Protein AF-A0A2W2B3S2-F1 (afdb_monomer_lite)

Sequence (102 aa):
MAYTYTLDNRKPHKKFKCPNCGEQKSFVRYIDRTTDNYLPEQYGKCDREINCGYHNNPYKDGYAKENMKPLHDKYILKRPIPPIPPTFINNDLFFGTLRHHD

Organism: NCBI:txid1649169

Structure (mmCIF, N/CA/C/O backbone):
data_AF-A0A2W2B3S2-F1
#
_entry.id   AF-A0A2W2B3S2-F1
#
loop_
_atom_site.group_PDB
_atom_site.id
_atom_site.type_symbol
_atom_site.label_atom_id
_atom_site.label_alt_id
_atom_site.label_comp_id
_atom_site.label_asym_id
_atom_site.label_entity_id
_atom_site.label_seq_id
_atom_site.pdbx_PDB_ins_code
_atom_site.Cartn_x
_atom_site.Cartn_y
_atom_site.Cartn_z
_atom_site.occupancy
_atom_site.B_iso_or_equiv
_atom_site.auth_seq_id
_atom_site.auth_comp_id
_atom_site.auth_asym_id
_atom_site.auth_atom_id
_atom_site.pdbx_PDB_model_num
ATOM 1 N N . MET A 1 1 ? 2.730 -13.755 -11.521 1.00 51.38 1 MET A N 1
ATOM 2 C CA . MET A 1 1 ? 2.381 -12.319 -11.611 1.00 51.38 1 MET A CA 1
ATOM 3 C C . MET A 1 1 ? 3.174 -11.579 -10.549 1.00 51.38 1 MET A C 1
ATOM 5 O O . MET A 1 1 ? 3.011 -11.886 -9.375 1.00 51.38 1 MET A O 1
ATOM 9 N N . ALA A 1 2 ? 4.091 -10.696 -10.939 1.00 59.91 2 ALA A N 1
ATOM 10 C CA . ALA A 1 2 ? 4.836 -9.882 -9.983 1.00 59.91 2 ALA A CA 1
ATOM 11 C C . ALA A 1 2 ? 3.996 -8.648 -9.623 1.00 59.91 2 ALA A C 1
ATOM 13 O O . ALA A 1 2 ? 3.689 -7.839 -10.494 1.00 59.91 2 ALA A O 1
ATOM 14 N N . TYR A 1 3 ? 3.591 -8.523 -8.358 1.00 71.56 3 TYR A N 1
ATOM 15 C CA . TYR A 1 3 ? 2.897 -7.333 -7.863 1.00 71.56 3 TYR A CA 1
ATOM 16 C C . TYR A 1 3 ? 3.936 -6.286 -7.446 1.00 71.56 3 TYR A C 1
ATOM 18 O O . TYR A 1 3 ? 4.674 -6.487 -6.480 1.00 71.56 3 TYR A O 1
ATOM 26 N N . THR A 1 4 ? 4.004 -5.191 -8.201 1.00 84.06 4 THR A N 1
ATOM 27 C CA . THR A 1 4 ? 4.830 -4.002 -7.931 1.00 84.06 4 THR A CA 1
ATOM 28 C C . THR A 1 4 ? 4.443 -3.269 -6.644 1.00 84.06 4 THR A C 1
ATOM 30 O O . THR A 1 4 ? 5.312 -2.782 -5.936 1.00 84.06 4 THR A O 1
ATOM 33 N N . TYR A 1 5 ? 3.161 -3.233 -6.296 1.00 90.38 5 TYR A N 1
ATOM 34 C CA . TYR A 1 5 ? 2.591 -2.521 -5.163 1.00 90.38 5 TYR A CA 1
ATOM 35 C C . TYR A 1 5 ? 2.024 -3.517 -4.155 1.00 90.38 5 TYR A C 1
ATOM 37 O O . TYR A 1 5 ? 1.225 -4.391 -4.495 1.00 90.38 5 TYR A O 1
ATOM 45 N N . THR A 1 6 ? 2.398 -3.364 -2.892 1.00 92.44 6 THR A N 1
ATOM 46 C CA . THR A 1 6 ? 1.912 -4.198 -1.785 1.00 92.44 6 THR A CA 1
ATOM 47 C C . THR A 1 6 ? 1.497 -3.335 -0.605 1.00 92.44 6 THR A C 1
ATOM 49 O O . THR A 1 6 ? 1.973 -2.215 -0.477 1.00 92.44 6 THR A O 1
ATOM 52 N 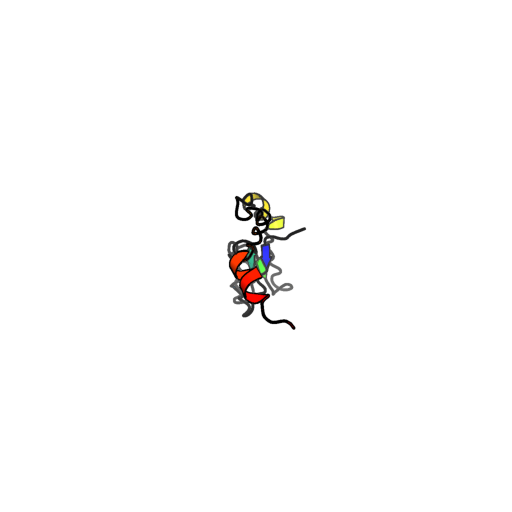N . LEU A 1 7 ? 0.602 -3.823 0.256 1.00 93.38 7 LEU A N 1
ATOM 53 C CA . LEU A 1 7 ? 0.305 -3.129 1.513 1.00 93.38 7 LEU A CA 1
ATOM 54 C C . LEU A 1 7 ? 1.550 -3.121 2.404 1.00 93.38 7 LEU A C 1
ATOM 56 O O . LEU A 1 7 ? 2.264 -4.124 2.467 1.00 93.38 7 LEU A O 1
ATOM 60 N N . ASP A 1 8 ? 1.798 -2.001 3.082 1.00 92.75 8 ASP A N 1
ATOM 61 C CA . ASP A 1 8 ? 2.936 -1.878 3.989 1.00 92.75 8 ASP A CA 1
ATOM 62 C C . ASP A 1 8 ? 2.795 -2.841 5.173 1.00 92.75 8 ASP A C 1
ATOM 64 O O . ASP A 1 8 ? 1.923 -2.710 6.031 1.00 92.75 8 ASP A O 1
ATOM 68 N N . ASN A 1 9 ? 3.671 -3.839 5.201 1.00 90.19 9 ASN A N 1
ATOM 69 C CA . ASN A 1 9 ? 3.736 -4.869 6.230 1.00 90.19 9 ASN A CA 1
ATOM 70 C C . ASN A 1 9 ? 5.062 -4.825 7.008 1.00 90.19 9 ASN A C 1
ATOM 72 O O . ASN A 1 9 ? 5.391 -5.777 7.721 1.00 90.19 9 ASN A O 1
ATOM 76 N N . ARG A 1 10 ? 5.821 -3.728 6.882 1.00 89.69 10 ARG A N 1
ATOM 77 C CA . ARG A 1 10 ? 7.088 -3.525 7.591 1.00 89.69 10 ARG A CA 1
ATOM 78 C C . ARG A 1 10 ? 6.860 -3.350 9.091 1.00 89.69 10 ARG A C 1
ATOM 80 O O . ARG A 1 10 ? 5.810 -2.885 9.533 1.00 89.69 10 ARG A O 1
ATOM 87 N N . LYS A 1 11 ? 7.866 -3.738 9.881 1.00 88.06 11 LYS A N 1
ATOM 88 C CA . LYS A 1 11 ? 7.892 -3.560 11.338 1.00 88.06 11 LYS A CA 1
ATOM 89 C C . LYS A 1 11 ? 8.863 -2.425 11.693 1.00 88.06 11 LYS A C 1
ATOM 91 O O . LYS A 1 11 ? 9.989 -2.462 11.200 1.00 88.06 11 LYS A O 1
ATOM 96 N N . PRO A 1 12 ? 8.474 -1.457 12.545 1.00 87.44 12 PRO A N 1
ATOM 97 C CA . PRO A 1 12 ? 7.167 -1.312 13.198 1.00 87.44 12 PRO A CA 1
ATOM 98 C C . PRO A 1 12 ? 6.047 -0.934 12.212 1.00 87.44 12 PRO A C 1
ATOM 100 O O . PRO A 1 12 ? 6.272 -0.178 11.273 1.00 87.44 12 PRO A O 1
ATOM 103 N N . HIS A 1 13 ? 4.834 -1.452 12.442 1.00 86.44 13 HIS A N 1
ATOM 104 C CA . HIS A 1 13 ? 3.692 -1.212 11.554 1.00 86.44 13 HIS A CA 1
ATOM 105 C C . HIS A 1 13 ? 3.309 0.270 11.535 1.00 86.44 13 HIS A C 1
ATOM 107 O O . HIS A 1 13 ? 2.852 0.816 12.544 1.00 86.44 13 HIS A O 1
ATOM 113 N N . LYS A 1 14 ? 3.445 0.916 10.373 1.00 88.75 14 LYS A N 1
ATOM 114 C CA . LYS A 1 14 ? 3.061 2.314 10.196 1.00 88.75 14 LYS A CA 1
ATOM 115 C C . LYS A 1 14 ? 1.603 2.406 9.757 1.00 88.75 14 LYS A C 1
ATOM 117 O O . LYS A 1 14 ? 1.268 2.188 8.596 1.00 88.75 14 LYS A O 1
ATOM 122 N N . LYS A 1 15 ? 0.726 2.738 10.705 1.00 91.00 15 LYS A N 1
ATOM 123 C CA . LYS A 1 15 ? -0.700 2.956 10.439 1.00 91.00 15 LYS A CA 1
ATOM 124 C C . LYS A 1 15 ? -1.024 4.445 10.384 1.00 91.00 15 LYS A C 1
ATOM 126 O O . LYS A 1 15 ? -0.601 5.216 11.243 1.00 91.00 15 LYS A O 1
ATOM 131 N N . PHE A 1 16 ? -1.805 4.832 9.387 1.00 93.25 16 PHE A N 1
ATOM 132 C CA . PHE A 1 16 ? -2.197 6.205 9.091 1.00 93.25 16 PHE A CA 1
ATOM 133 C C . PHE A 1 16 ? -3.664 6.457 9.462 1.00 93.25 16 PHE A C 1
ATOM 135 O O . PHE A 1 16 ? -4.386 5.547 9.889 1.00 93.25 16 PHE A O 1
ATOM 142 N N . LYS A 1 17 ? -4.095 7.714 9.316 1.00 95.31 17 LYS A N 1
ATOM 143 C CA . LYS A 1 17 ? -5.502 8.106 9.415 1.00 95.31 17 LYS A CA 1
ATOM 144 C C . LYS A 1 17 ? -6.258 7.595 8.186 1.00 95.31 17 LYS A C 1
ATOM 146 O O . LYS A 1 17 ? -5.773 7.737 7.069 1.00 95.31 17 LYS A O 1
ATOM 151 N N . CYS A 1 18 ? -7.424 6.990 8.387 1.00 94.69 18 CYS A N 1
ATOM 152 C CA . CYS A 1 18 ? -8.270 6.566 7.276 1.00 94.69 18 CYS A CA 1
ATOM 153 C C . CYS A 1 18 ? -8.968 7.784 6.645 1.00 94.69 18 CYS A C 1
ATOM 155 O O . CYS A 1 18 ? -9.606 8.539 7.382 1.00 94.69 18 CYS A O 1
ATOM 157 N N . PRO A 1 19 ? -8.917 7.965 5.313 1.00 93.31 19 PRO A N 1
ATOM 158 C CA . PRO A 1 19 ? -9.612 9.069 4.649 1.00 93.31 19 PRO A CA 1
ATOM 159 C C . PRO A 1 19 ? -11.141 8.907 4.655 1.00 93.31 19 PRO A C 1
ATOM 161 O O . PRO A 1 19 ? -11.849 9.902 4.587 1.00 93.31 19 PRO A O 1
ATOM 164 N N . ASN A 1 20 ? -11.653 7.676 4.775 1.00 93.81 20 ASN A N 1
ATOM 165 C CA . ASN A 1 20 ? -13.092 7.399 4.733 1.00 93.81 20 ASN A CA 1
ATOM 166 C C . ASN A 1 20 ? -13.785 7.583 6.092 1.00 93.81 20 ASN A C 1
ATOM 168 O O . ASN A 1 20 ? -14.798 8.262 6.185 1.00 93.81 20 ASN A O 1
ATOM 172 N N . CYS A 1 21 ? -13.245 6.987 7.161 1.00 93.88 21 CYS A N 1
ATOM 173 C CA . CYS A 1 21 ? -13.854 7.067 8.497 1.00 93.88 21 CYS A CA 1
ATOM 174 C C . CYS A 1 21 ? -13.154 8.052 9.444 1.00 93.88 21 CYS A C 1
ATOM 176 O O . CYS A 1 21 ? -13.601 8.236 10.570 1.00 93.88 21 CYS A O 1
ATOM 178 N N . GLY A 1 22 ? -12.032 8.651 9.034 1.00 92.75 22 GLY A N 1
ATOM 179 C CA . GLY A 1 22 ? -11.274 9.600 9.852 1.00 92.75 22 GLY A CA 1
ATOM 180 C C . GLY A 1 22 ? -10.495 8.976 11.014 1.00 92.75 22 GLY A C 1
ATOM 181 O O . GLY A 1 22 ? -9.783 9.693 11.718 1.00 92.75 22 GLY A O 1
ATOM 182 N N . GLU A 1 23 ? -10.586 7.661 11.210 1.00 94.50 23 GLU A N 1
ATOM 183 C CA . GLU A 1 23 ? -9.970 6.987 12.345 1.00 94.50 23 GLU A CA 1
ATOM 184 C C . GLU A 1 23 ? -8.442 6.967 12.248 1.00 94.50 23 GLU A C 1
ATOM 186 O O . GLU A 1 23 ? -7.868 6.561 11.232 1.00 94.50 23 GLU A O 1
ATOM 191 N N . GLN A 1 24 ? -7.771 7.316 13.344 1.00 93.12 24 GLN A N 1
ATOM 192 C CA . GLN A 1 24 ? -6.317 7.257 13.443 1.00 93.12 24 GLN A CA 1
ATOM 193 C C . GLN A 1 24 ? -5.789 5.817 13.536 1.00 93.12 24 GLN A C 1
ATOM 195 O O . GLN A 1 24 ? -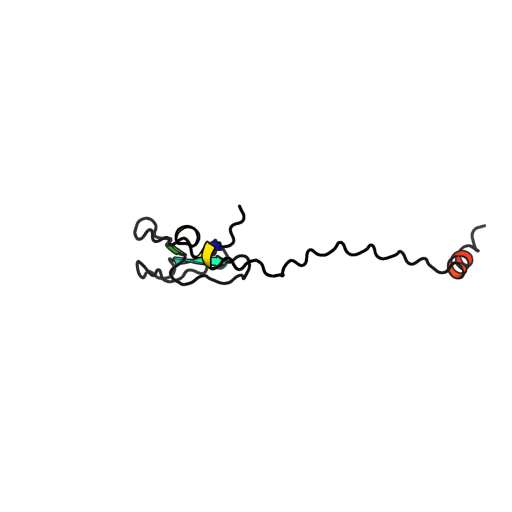6.437 4.928 14.077 1.00 93.12 24 GLN A O 1
ATOM 200 N N . LYS A 1 25 ? -4.568 5.587 13.035 1.00 91.94 25 LYS A N 1
ATOM 201 C CA . LYS A 1 25 ? -3.845 4.304 13.143 1.00 91.94 25 LYS A CA 1
ATOM 202 C C . LYS A 1 25 ? -4.654 3.080 12.679 1.00 91.94 25 LYS A C 1
ATOM 204 O O . LYS A 1 25 ? -4.472 1.982 13.198 1.00 91.94 25 LYS A O 1
ATOM 209 N N . SER A 1 26 ? -5.519 3.253 11.686 1.00 93.06 26 SER A N 1
ATOM 210 C CA . SER A 1 26 ? -6.387 2.190 11.160 1.00 93.06 26 SER A CA 1
ATOM 211 C C . SER A 1 26 ? -6.166 1.918 9.676 1.00 93.06 26 SER A C 1
ATOM 213 O O . SER A 1 26 ? -6.751 0.988 9.131 1.00 93.06 26 SER A O 1
ATOM 215 N N . PHE A 1 27 ? -5.358 2.744 9.009 1.00 95.25 27 PHE A N 1
ATOM 216 C CA . PHE A 1 27 ? -5.180 2.706 7.567 1.00 95.25 27 PHE A CA 1
ATOM 217 C C . PHE A 1 27 ? -3.761 2.288 7.191 1.00 95.25 27 PHE A C 1
ATOM 219 O O . PHE A 1 27 ? -2.787 2.906 7.625 1.00 95.25 27 PHE A O 1
ATOM 226 N N . VAL A 1 28 ? -3.647 1.252 6.364 1.00 94.44 28 VAL A N 1
ATOM 227 C CA . VAL A 1 28 ? -2.383 0.743 5.827 1.00 94.44 28 VAL A CA 1
ATOM 228 C C . VAL A 1 28 ? -2.258 1.188 4.374 1.00 94.44 28 VAL A C 1
ATOM 230 O O . VAL A 1 28 ? -3.103 0.850 3.545 1.00 94.44 28 VAL A O 1
ATOM 233 N N . ARG A 1 29 ? -1.208 1.951 4.063 1.00 94.62 29 ARG A N 1
ATOM 234 C CA . ARG A 1 29 ? -0.943 2.453 2.706 1.00 94.62 29 ARG A CA 1
ATOM 235 C C . ARG A 1 29 ? -0.270 1.396 1.836 1.00 94.62 29 ARG A C 1
ATOM 237 O O . ARG A 1 29 ? 0.458 0.535 2.333 1.00 94.62 29 ARG A O 1
ATOM 244 N N . TYR A 1 30 ? -0.482 1.497 0.528 1.00 94.19 30 TYR A N 1
ATOM 245 C CA . TYR A 1 30 ? 0.322 0.755 -0.440 1.00 94.19 30 TYR A CA 1
ATOM 246 C C . TYR A 1 30 ? 1.733 1.345 -0.555 1.00 94.19 30 TYR A C 1
ATOM 248 O O . TYR A 1 30 ? 1.926 2.560 -0.501 1.00 94.19 30 TYR A O 1
ATOM 256 N N . ILE A 1 31 ? 2.705 0.463 -0.750 1.00 92.75 31 ILE A N 1
ATOM 257 C CA . ILE A 1 31 ? 4.113 0.742 -1.020 1.00 92.75 31 ILE A CA 1
ATOM 258 C C . ILE A 1 31 ? 4.500 0.089 -2.346 1.00 92.75 31 ILE A C 1
ATOM 260 O O . ILE A 1 31 ? 4.126 -1.053 -2.624 1.00 92.75 31 ILE A O 1
ATOM 264 N N . ASP A 1 32 ? 5.268 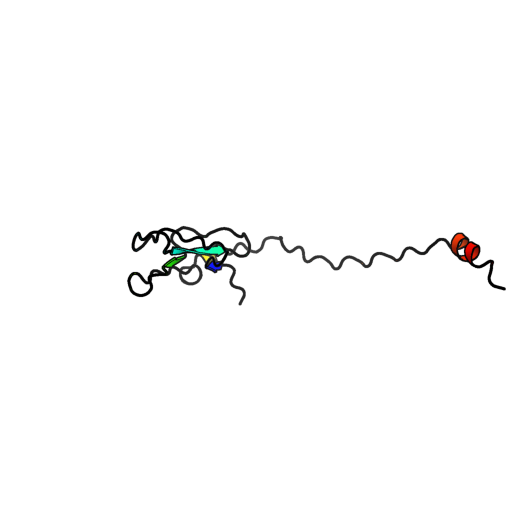0.812 -3.152 1.00 90.88 32 ASP A N 1
ATOM 265 C CA . ASP A 1 32 ? 5.956 0.277 -4.320 1.00 90.88 32 ASP A CA 1
ATOM 266 C C . ASP A 1 32 ? 7.214 -0.492 -3.901 1.00 90.88 32 ASP A C 1
ATOM 268 O O . ASP A 1 32 ? 8.129 0.071 -3.312 1.00 90.88 32 ASP A O 1
ATOM 272 N N . ARG A 1 33 ? 7.292 -1.776 -4.246 1.00 87.00 33 ARG A N 1
ATOM 273 C CA . ARG A 1 33 ? 8.453 -2.638 -3.979 1.00 87.00 33 ARG A CA 1
ATOM 274 C C . ARG A 1 33 ? 9.695 -2.255 -4.780 1.00 87.00 33 ARG A C 1
ATOM 276 O O . ARG A 1 33 ? 10.790 -2.685 -4.437 1.00 87.00 33 ARG A O 1
ATOM 283 N N . THR A 1 34 ? 9.529 -1.486 -5.850 1.00 84.94 34 THR A N 1
ATOM 284 C CA . THR A 1 34 ? 10.621 -1.071 -6.738 1.00 84.94 34 THR A CA 1
ATOM 285 C C . THR A 1 34 ? 11.313 0.181 -6.221 1.00 84.94 34 THR A C 1
ATOM 287 O O . THR A 1 34 ? 12.535 0.297 -6.294 1.00 84.94 34 THR A O 1
ATOM 290 N N . THR A 1 35 ? 10.528 1.141 -5.728 1.00 85.50 35 THR A N 1
ATOM 291 C CA . THR A 1 35 ? 11.027 2.442 -5.264 1.00 85.50 35 THR A CA 1
ATOM 292 C C . THR A 1 35 ? 11.008 2.597 -3.746 1.00 85.50 35 THR A C 1
ATOM 294 O O . THR A 1 35 ? 11.547 3.576 -3.243 1.00 85.50 35 THR A O 1
ATOM 297 N N . ASP A 1 36 ? 10.405 1.646 -3.030 1.00 86.62 36 ASP A N 1
ATOM 298 C CA . ASP A 1 36 ? 10.174 1.649 -1.579 1.00 86.62 36 ASP A CA 1
ATOM 299 C C . ASP A 1 36 ? 9.338 2.851 -1.077 1.00 86.62 36 ASP A C 1
ATOM 301 O O . ASP A 1 36 ? 9.234 3.125 0.121 1.00 86.62 36 ASP A O 1
ATOM 305 N N . ASN A 1 37 ? 8.680 3.558 -2.003 1.00 90.00 37 ASN A N 1
ATOM 306 C CA . ASN A 1 37 ? 7.880 4.743 -1.718 1.00 90.00 37 ASN A CA 1
ATOM 307 C C . ASN A 1 37 ? 6.408 4.400 -1.475 1.00 90.00 37 ASN A C 1
ATOM 309 O O . ASN A 1 37 ? 5.839 3.493 -2.090 1.00 90.00 37 ASN A O 1
ATOM 313 N N . TYR A 1 38 ? 5.772 5.178 -0.598 1.00 91.75 38 TYR A N 1
ATOM 314 C CA . TYR A 1 38 ? 4.332 5.099 -0.373 1.00 91.75 38 TYR A CA 1
ATOM 315 C C . TYR A 1 38 ? 3.559 5.689 -1.550 1.00 91.75 38 TYR A C 1
ATOM 317 O O . TYR A 1 38 ? 3.941 6.712 -2.119 1.00 91.75 38 TYR A O 1
ATOM 325 N N . LEU A 1 39 ? 2.426 5.069 -1.860 1.00 91.62 39 LEU A N 1
ATOM 326 C CA . LEU A 1 39 ? 1.454 5.615 -2.796 1.00 91.62 39 LEU A CA 1
ATOM 327 C C . LEU A 1 39 ? 0.689 6.807 -2.177 1.00 91.62 39 LEU A C 1
ATOM 329 O O . LEU A 1 39 ? 0.730 7.017 -0.954 1.00 91.62 39 LEU A O 1
ATOM 333 N N . PRO A 1 40 ? -0.034 7.582 -3.012 1.00 91.62 40 PRO A N 1
ATOM 334 C CA . PRO A 1 40 ? -0.929 8.640 -2.547 1.00 91.62 40 PRO A CA 1
ATOM 335 C C . PRO A 1 40 ? -1.885 8.179 -1.435 1.00 91.62 40 PRO A C 1
ATOM 337 O O . PRO A 1 40 ? -2.237 7.004 -1.353 1.00 91.62 40 PRO A O 1
ATOM 340 N N . GLU A 1 41 ? -2.336 9.109 -0.583 1.00 89.94 41 GLU A N 1
ATOM 341 C CA . GLU A 1 41 ? -3.134 8.811 0.629 1.00 89.94 41 GLU A CA 1
ATOM 342 C C . GLU A 1 41 ? -4.400 8.012 0.397 1.00 89.94 41 GLU A C 1
ATOM 344 O O . GLU A 1 41 ? -4.809 7.232 1.250 1.00 89.94 41 GLU A O 1
ATOM 349 N N . GLN A 1 42 ? -4.994 8.184 -0.772 1.00 91.50 42 GLN A N 1
ATOM 350 C CA . GLN A 1 42 ? -6.192 7.463 -1.152 1.00 91.50 42 GLN A CA 1
ATOM 351 C C . GLN A 1 42 ? -5.964 5.957 -1.312 1.00 91.50 42 GLN A C 1
ATOM 353 O O . GLN A 1 42 ? -6.921 5.212 -1.161 1.00 91.50 42 GLN A O 1
ATOM 358 N N . TYR A 1 43 ? -4.740 5.487 -1.591 1.00 93.75 43 TYR A N 1
ATOM 359 C CA . TYR A 1 43 ? -4.466 4.072 -1.853 1.00 93.75 43 TYR A CA 1
ATOM 360 C C . TYR A 1 43 ? -4.032 3.330 -0.593 1.00 93.75 43 TYR A C 1
ATOM 362 O O . TYR A 1 43 ? -2.909 3.463 -0.095 1.00 93.75 43 TYR A O 1
ATOM 370 N N . GLY A 1 44 ? -4.908 2.451 -0.124 1.00 94.44 44 GLY A N 1
ATOM 371 C CA . GLY A 1 44 ? -4.652 1.624 1.043 1.00 94.44 44 GLY A CA 1
ATOM 372 C C . GLY A 1 44 ? -5.880 0.846 1.477 1.00 94.44 44 GLY A C 1
ATOM 373 O O . GLY A 1 44 ? -6.904 0.824 0.790 1.00 94.44 44 GLY A O 1
ATOM 374 N N . LYS A 1 45 ? -5.762 0.197 2.631 1.00 95.19 45 LYS A N 1
ATOM 375 C CA . LYS A 1 45 ? -6.821 -0.598 3.248 1.00 95.19 45 LYS A CA 1
ATOM 376 C C . LYS A 1 45 ? -7.018 -0.167 4.698 1.00 95.19 45 LYS A C 1
ATOM 378 O O . LYS A 1 45 ? -6.051 0.011 5.436 1.00 95.19 45 LYS A O 1
ATOM 383 N N . CYS A 1 46 ? -8.271 0.002 5.099 1.00 95.44 46 CYS A N 1
ATOM 384 C CA . CYS A 1 46 ? -8.649 0.196 6.488 1.00 95.44 46 CYS A CA 1
ATOM 385 C C . CYS A 1 46 ? -8.814 -1.161 7.186 1.00 95.44 46 CYS A C 1
ATOM 387 O O . CYS A 1 46 ? -9.487 -2.049 6.668 1.00 95.44 46 CYS A O 1
ATOM 389 N N . ASP A 1 47 ? -8.245 -1.299 8.382 1.00 91.88 47 ASP A N 1
ATOM 390 C CA . ASP A 1 47 ? -8.356 -2.508 9.209 1.00 91.88 47 ASP A CA 1
ATOM 391 C C . ASP A 1 47 ? -9.755 -2.685 9.819 1.00 91.88 47 ASP A C 1
ATOM 393 O O . ASP A 1 47 ? -10.125 -3.780 10.235 1.00 91.88 47 ASP A O 1
ATOM 397 N N . ARG A 1 48 ? -10.559 -1.615 9.883 1.00 93.06 48 ARG A N 1
ATOM 398 C CA . ARG A 1 48 ? -11.948 -1.675 10.358 1.00 93.06 48 ARG A CA 1
ATOM 399 C C . ARG A 1 48 ? -12.861 -2.219 9.262 1.00 93.06 48 ARG A C 1
ATOM 401 O O . ARG A 1 48 ? -13.698 -1.484 8.745 1.00 93.06 48 ARG A O 1
ATOM 408 N N . GLU A 1 49 ? -12.702 -3.487 8.899 1.00 91.12 49 GLU A N 1
ATOM 409 C CA . GLU A 1 49 ? -13.443 -4.108 7.789 1.00 91.12 49 GLU A CA 1
ATOM 410 C C . GLU A 1 49 ? -14.963 -4.061 7.992 1.00 91.12 49 GLU A C 1
ATOM 412 O O . GLU A 1 49 ? -15.685 -3.722 7.064 1.00 91.12 49 GLU A O 1
ATOM 417 N N . ILE A 1 50 ? -15.437 -4.298 9.218 1.00 90.88 50 ILE A N 1
ATOM 418 C CA . ILE A 1 50 ? -16.873 -4.308 9.544 1.00 90.88 50 ILE A CA 1
ATOM 419 C C . ILE A 1 50 ? -17.469 -2.891 9.553 1.00 90.88 50 ILE A C 1
ATOM 421 O O . ILE A 1 50 ? -18.566 -2.673 9.056 1.00 90.88 50 ILE A O 1
ATOM 425 N N . ASN A 1 51 ? -16.754 -1.916 10.126 1.00 90.00 51 ASN A N 1
ATOM 426 C CA . ASN A 1 51 ? -17.288 -0.565 10.350 1.00 90.00 51 ASN A CA 1
ATOM 427 C C . ASN A 1 51 ? -16.995 0.415 9.202 1.00 90.00 51 ASN A C 1
ATOM 429 O O . ASN A 1 51 ? -17.633 1.456 9.098 1.00 90.00 51 ASN A O 1
ATOM 433 N N . CYS A 1 52 ? -15.964 0.157 8.402 1.00 93.88 52 CYS A N 1
ATOM 434 C CA . CYS A 1 52 ? -15.505 1.058 7.347 1.00 93.88 52 CYS A CA 1
ATOM 435 C C . CYS A 1 52 ? -15.282 0.304 6.036 1.00 93.88 52 CYS A C 1
ATOM 437 O O . CYS A 1 52 ? -15.765 0.741 4.999 1.00 93.88 52 CYS A O 1
ATOM 439 N N . GLY A 1 53 ? -14.523 -0.795 6.062 1.00 92.12 53 GLY A N 1
ATOM 440 C CA . GLY A 1 53 ? -14.270 -1.616 4.873 1.00 92.12 53 GLY A CA 1
ATOM 441 C C . GLY A 1 53 ? -13.524 -0.904 3.739 1.00 92.12 53 GLY A C 1
ATOM 442 O O . GLY A 1 53 ? -13.399 -1.464 2.654 1.00 92.12 53 GLY A O 1
ATOM 443 N N . TYR A 1 54 ? -13.026 0.319 3.959 1.00 94.81 54 TYR A N 1
ATOM 444 C CA . TYR A 1 54 ? -12.418 1.114 2.897 1.00 94.81 54 TYR A CA 1
ATOM 445 C C . TYR A 1 54 ? -11.164 0.432 2.347 1.00 94.81 54 TYR A C 1
ATOM 447 O O . TYR A 1 54 ? -10.186 0.222 3.070 1.00 94.81 54 TYR A O 1
ATOM 455 N N . HIS A 1 55 ? -11.183 0.116 1.053 1.00 95.00 55 HIS A N 1
ATOM 456 C CA . HIS A 1 55 ? -10.057 -0.475 0.341 1.00 95.00 55 HIS A CA 1
ATOM 457 C C . HIS A 1 55 ? -9.970 0.104 -1.065 1.00 95.00 55 HIS A C 1
ATOM 459 O O . HIS A 1 55 ? -10.788 -0.203 -1.929 1.00 95.00 55 HIS A O 1
ATOM 465 N N . ASN A 1 56 ? -8.937 0.906 -1.299 1.00 94.00 56 ASN A N 1
ATOM 466 C CA . ASN A 1 56 ? -8.633 1.427 -2.619 1.00 94.00 56 ASN A CA 1
ATOM 467 C C . ASN A 1 56 ? -7.385 0.737 -3.175 1.00 94.00 56 ASN A C 1
ATOM 469 O O . ASN A 1 56 ? -6.281 0.882 -2.641 1.00 94.00 56 ASN A O 1
ATOM 473 N N . ASN A 1 57 ? -7.582 -0.053 -4.228 1.00 91.31 57 ASN A N 1
ATOM 474 C CA . ASN A 1 57 ? -6.550 -0.893 -4.814 1.00 91.31 57 ASN A CA 1
ATOM 475 C C . ASN A 1 57 ? -6.013 -0.256 -6.112 1.00 91.31 57 ASN A C 1
ATOM 477 O O . ASN A 1 57 ? -6.772 -0.163 -7.082 1.00 91.31 57 ASN A O 1
ATOM 481 N N . PRO A 1 58 ? -4.709 0.079 -6.196 1.00 90.19 58 PRO A N 1
ATOM 482 C CA . PRO A 1 58 ? -4.119 0.712 -7.381 1.00 90.19 58 PRO A CA 1
ATOM 483 C C . PRO A 1 58 ? -4.195 -0.152 -8.653 1.00 90.19 58 PRO A C 1
ATOM 485 O O . PRO A 1 58 ? -4.103 0.371 -9.763 1.00 90.19 58 PRO A O 1
ATOM 488 N N . TYR A 1 59 ? -4.384 -1.469 -8.517 1.00 88.06 59 TYR A N 1
ATOM 489 C CA . TYR A 1 59 ? -4.580 -2.383 -9.648 1.00 88.06 59 TYR A CA 1
ATOM 490 C C . TYR A 1 59 ? -6.003 -2.376 -10.205 1.00 88.06 59 TYR A C 1
ATOM 492 O O . TYR A 1 59 ? -6.191 -2.707 -11.374 1.00 88.06 59 TYR A O 1
ATOM 500 N N . LYS A 1 60 ? -6.995 -2.028 -9.376 1.00 87.75 60 LYS A N 1
ATOM 501 C CA . LYS A 1 60 ? -8.398 -1.924 -9.797 1.00 87.75 60 LYS A CA 1
ATOM 502 C C . LYS A 1 60 ? -8.690 -0.559 -10.414 1.00 87.75 60 LYS A C 1
ATOM 504 O O . LYS A 1 60 ? -9.388 -0.502 -11.416 1.00 87.75 60 LYS A O 1
ATOM 509 N N . ASP A 1 61 ? -8.117 0.494 -9.837 1.00 83.44 61 ASP A N 1
ATOM 510 C CA . ASP A 1 61 ? -8.365 1.884 -10.240 1.00 83.44 61 ASP A CA 1
ATOM 511 C C . ASP A 1 61 ? -7.635 2.285 -11.538 1.00 83.44 61 ASP A C 1
ATOM 513 O O . ASP A 1 61 ? -8.040 3.201 -12.237 1.00 83.44 61 ASP A O 1
ATOM 517 N N . GLY A 1 62 ? -6.571 1.563 -11.910 1.00 80.88 62 GLY A N 1
ATOM 518 C CA . GLY A 1 62 ? -5.779 1.854 -13.112 1.00 80.88 62 GLY A CA 1
ATOM 519 C C . GLY A 1 62 ? -4.501 2.650 -12.842 1.00 80.88 62 GLY A C 1
ATOM 520 O O . GLY A 1 62 ? -3.635 2.696 -13.715 1.00 80.88 62 GLY A O 1
ATOM 521 N N . TYR A 1 63 ? -4.304 3.142 -11.613 1.00 85.50 63 TYR A N 1
ATOM 522 C CA . TYR A 1 63 ? -3.062 3.783 -11.160 1.00 85.50 63 TYR A CA 1
ATOM 523 C C . TYR A 1 63 ? -1.813 2.974 -11.516 1.00 85.50 63 TYR A C 1
ATOM 525 O O . TYR A 1 63 ? -0.816 3.524 -11.982 1.00 85.50 63 TYR A O 1
ATOM 533 N N . ALA A 1 64 ? -1.878 1.651 -11.337 1.00 81.75 64 ALA A N 1
ATOM 534 C CA . ALA A 1 64 ? -0.766 0.764 -11.639 1.00 81.75 64 ALA A CA 1
ATOM 535 C C . ALA A 1 64 ? -0.419 0.696 -13.134 1.00 81.75 64 ALA A C 1
ATOM 537 O O . ALA A 1 64 ? 0.728 0.426 -13.460 1.00 81.75 64 ALA A O 1
ATOM 538 N N . LYS A 1 65 ? -1.384 0.926 -14.032 1.00 76.56 65 LYS A N 1
ATOM 539 C CA . LYS A 1 65 ? -1.162 0.901 -15.485 1.00 76.56 65 LYS A CA 1
ATOM 540 C C . LYS A 1 65 ? -0.538 2.205 -15.974 1.00 76.56 65 LYS A C 1
ATOM 542 O O . LYS A 1 65 ? 0.348 2.169 -16.814 1.00 76.56 65 LYS A O 1
ATOM 547 N N . GLU A 1 66 ? -0.977 3.332 -15.423 1.00 74.12 66 GLU A N 1
ATOM 548 C CA . GLU A 1 66 ? -0.473 4.662 -15.785 1.00 74.12 66 GLU A CA 1
ATOM 549 C C . GLU A 1 66 ? 0.920 4.936 -15.196 1.00 74.12 66 GLU A C 1
ATOM 551 O O . GLU A 1 66 ? 1.789 5.490 -15.861 1.00 74.12 66 GLU A O 1
ATOM 556 N N . ASN A 1 67 ? 1.162 4.484 -13.961 1.00 70.38 67 ASN A N 1
ATOM 557 C CA . ASN A 1 67 ? 2.431 4.676 -13.252 1.00 70.38 67 ASN A CA 1
ATOM 558 C C . ASN A 1 67 ? 3.393 3.492 -13.399 1.00 70.38 67 ASN A C 1
ATOM 560 O O . ASN A 1 67 ? 4.457 3.480 -12.770 1.00 70.38 67 ASN A O 1
ATOM 564 N N . MET A 1 68 ? 3.051 2.513 -14.244 1.00 63.38 68 MET A N 1
ATOM 565 C CA . MET A 1 68 ? 4.012 1.550 -14.763 1.00 63.38 68 MET A CA 1
ATOM 566 C C . MET A 1 68 ? 5.004 2.324 -15.626 1.00 63.38 68 MET A C 1
ATOM 568 O O . MET A 1 68 ? 4.880 2.405 -16.846 1.00 63.38 68 MET A O 1
ATOM 572 N N . LYS A 1 69 ? 6.011 2.920 -14.977 1.00 56.09 69 LYS A N 1
ATOM 573 C CA . LYS A 1 69 ? 7.188 3.373 -15.699 1.00 56.09 69 LYS A CA 1
ATOM 574 C C . LYS A 1 69 ? 7.694 2.142 -16.445 1.00 56.09 69 LYS A C 1
ATOM 576 O O . LYS A 1 69 ? 7.949 1.129 -15.778 1.00 56.09 69 LYS A O 1
ATOM 581 N N . PRO A 1 70 ? 7.838 2.187 -17.786 1.00 51.69 70 PRO A N 1
ATOM 582 C CA . PRO A 1 70 ? 8.687 1.216 -18.440 1.00 51.69 70 PRO A CA 1
ATOM 583 C C . PRO A 1 70 ? 9.979 1.266 -17.652 1.00 51.69 70 PRO A C 1
ATOM 585 O O . PRO A 1 70 ? 10.476 2.341 -17.309 1.00 51.69 70 PRO A O 1
ATOM 588 N N . LEU A 1 71 ? 10.383 0.091 -17.213 1.00 51.62 71 LEU A N 1
ATOM 589 C CA . LEU A 1 71 ? 11.505 -0.165 -16.345 1.00 51.62 71 LEU A CA 1
ATOM 590 C C . LEU A 1 71 ? 12.750 0.270 -17.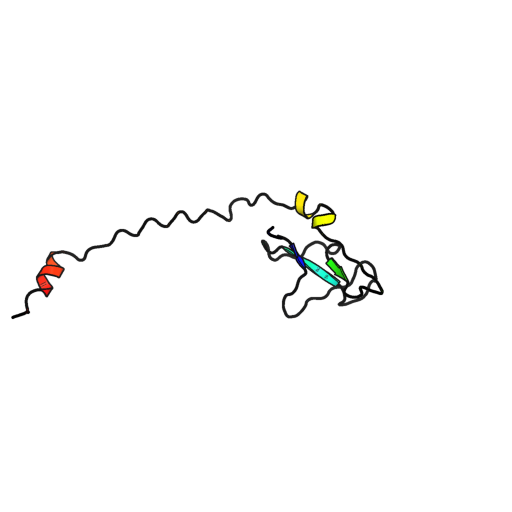127 1.00 51.62 71 LEU A C 1
ATOM 592 O O . LEU A 1 71 ? 13.421 -0.530 -17.757 1.00 51.62 71 LEU A O 1
ATOM 596 N N . HIS A 1 72 ? 12.963 1.585 -17.183 1.00 54.59 72 HIS A N 1
ATOM 597 C CA . HIS A 1 72 ? 14.051 2.239 -17.875 1.00 54.59 72 HIS A CA 1
ATOM 598 C C . HIS A 1 72 ? 15.290 1.890 -17.065 1.00 54.59 72 HIS A C 1
ATOM 600 O O . HIS A 1 72 ? 15.534 2.442 -15.988 1.00 54.59 72 HIS A O 1
ATOM 606 N N . ASP A 1 73 ? 15.983 0.870 -17.560 1.00 51.31 73 ASP A N 1
ATOM 607 C CA . ASP A 1 73 ? 17.408 0.636 -17.385 1.00 51.31 73 ASP A CA 1
ATOM 608 C C . ASP A 1 73 ? 17.946 0.763 -15.958 1.00 51.31 73 ASP A C 1
ATOM 610 O O . ASP A 1 73 ? 18.977 1.376 -15.704 1.00 51.31 73 ASP A O 1
ATOM 614 N N . LYS A 1 74 ? 17.298 0.107 -14.992 1.00 46.66 74 LYS A N 1
ATOM 615 C CA . LYS A 1 74 ? 18.017 -0.336 -13.778 1.00 46.66 74 LYS A CA 1
ATOM 616 C C . LYS A 1 74 ? 18.501 -1.777 -13.859 1.00 46.66 74 LYS A C 1
ATOM 618 O O . LYS A 1 74 ? 19.323 -2.198 -13.052 1.00 46.66 74 LYS A O 1
ATOM 623 N N . TYR A 1 75 ? 18.040 -2.499 -14.872 1.00 51.53 75 TYR A N 1
ATOM 624 C CA . TYR A 1 75 ? 18.500 -3.830 -15.217 1.00 51.53 75 TYR A CA 1
ATOM 625 C C . TYR A 1 75 ? 19.261 -3.708 -16.529 1.00 51.53 75 TYR A C 1
ATOM 627 O O . TYR A 1 75 ? 18.860 -4.252 -17.552 1.00 51.53 75 TYR A O 1
ATOM 635 N N . ILE A 1 76 ? 20.417 -3.042 -16.480 1.00 52.97 76 ILE A N 1
ATOM 636 C CA . ILE A 1 76 ? 21.537 -3.584 -17.243 1.00 52.97 76 ILE A CA 1
ATOM 637 C C . ILE A 1 76 ? 21.590 -5.045 -16.788 1.00 52.97 76 ILE A C 1
ATOM 639 O O . ILE A 1 76 ? 21.964 -5.309 -15.641 1.00 52.97 76 ILE A O 1
ATOM 643 N N . LEU A 1 77 ? 21.112 -5.989 -17.615 1.00 58.00 77 LEU A N 1
ATOM 644 C CA . LEU A 1 77 ? 21.454 -7.396 -17.436 1.00 58.00 77 LEU A CA 1
ATOM 645 C C . LEU A 1 77 ? 22.954 -7.364 -17.190 1.00 58.00 77 LEU A C 1
ATOM 647 O O . LEU A 1 77 ? 23.680 -6.881 -18.062 1.00 58.00 77 LEU A O 1
ATOM 651 N N . LYS A 1 78 ? 23.413 -7.760 -15.997 1.00 55.84 78 LYS A N 1
ATOM 652 C CA . LYS A 1 78 ? 24.843 -7.929 -15.759 1.00 55.84 78 LYS A CA 1
ATOM 653 C C . LYS A 1 78 ? 25.286 -8.863 -16.877 1.00 55.84 78 LYS A C 1
ATOM 655 O O . LYS A 1 78 ? 24.958 -10.047 -16.821 1.00 55.84 78 LYS A O 1
ATOM 660 N N . ARG A 1 79 ? 25.913 -8.332 -17.938 1.00 59.53 79 ARG A N 1
ATOM 661 C CA . ARG A 1 79 ? 26.529 -9.173 -18.963 1.00 59.53 79 ARG A CA 1
ATOM 662 C C . ARG A 1 79 ? 27.380 -10.144 -18.156 1.00 59.53 79 ARG A C 1
ATOM 664 O O . ARG A 1 79 ? 28.031 -9.660 -17.221 1.00 59.53 79 ARG A O 1
ATOM 671 N N . PRO A 1 80 ? 27.297 -11.463 -18.399 1.00 67.62 80 PRO A N 1
ATOM 672 C CA . PRO A 1 80 ? 28.124 -12.407 -17.667 1.00 67.62 80 PRO A CA 1
ATOM 673 C C . PRO A 1 80 ? 29.537 -11.839 -17.682 1.00 67.62 80 PRO A C 1
ATOM 675 O O . PRO A 1 80 ? 30.051 -11.518 -18.756 1.00 67.62 80 PRO A O 1
ATOM 678 N N . ILE A 1 81 ? 30.063 -11.551 -16.486 1.00 69.69 81 ILE A N 1
ATOM 679 C CA . ILE A 1 81 ? 31.386 -10.948 -16.337 1.00 69.69 81 ILE A CA 1
ATOM 680 C C . ILE A 1 81 ? 32.293 -11.868 -17.150 1.00 69.69 81 ILE A C 1
ATOM 682 O O . ILE A 1 81 ? 32.257 -13.077 -16.889 1.00 69.69 81 ILE A O 1
ATOM 686 N N . PRO A 1 82 ? 32.995 -11.368 -18.186 1.00 78.69 82 PRO A N 1
ATOM 687 C CA . PRO A 1 82 ? 33.856 -12.233 -18.970 1.00 78.69 82 PRO A CA 1
ATOM 688 C C . PRO A 1 82 ? 34.779 -12.949 -17.981 1.00 78.69 82 PRO A C 1
ATOM 690 O O . PRO A 1 82 ? 35.252 -12.298 -17.041 1.00 78.69 82 PRO A O 1
ATOM 693 N N . PRO A 1 83 ? 34.963 -14.274 -18.114 1.00 81.88 83 PRO A N 1
ATOM 694 C CA . PRO A 1 83 ? 35.802 -15.010 -17.187 1.00 81.88 83 PRO A CA 1
ATOM 695 C C . PRO A 1 83 ? 37.148 -14.299 -17.122 1.00 81.88 83 PRO A C 1
ATOM 697 O O . PRO A 1 83 ? 37.765 -14.036 -18.156 1.00 81.88 83 PRO A O 1
ATOM 700 N N . ILE A 1 84 ? 37.543 -13.911 -15.908 1.00 80.81 84 ILE A N 1
ATOM 701 C CA . ILE A 1 84 ? 38.820 -13.244 -15.681 1.00 80.81 84 ILE A CA 1
ATOM 702 C C . ILE A 1 84 ? 39.879 -14.196 -16.248 1.00 80.81 84 ILE A C 1
ATOM 704 O O . ILE A 1 84 ? 39.887 -15.366 -15.849 1.00 80.81 84 ILE A O 1
ATOM 708 N N . PRO A 1 85 ? 40.713 -13.761 -17.210 1.00 81.88 85 PRO A N 1
ATOM 709 C CA . PRO A 1 85 ? 41.722 -14.640 -17.770 1.00 81.88 85 PRO A CA 1
ATOM 710 C C . PRO A 1 85 ? 42.634 -15.106 -16.628 1.00 81.88 85 PRO A C 1
ATOM 712 O O . PRO A 1 85 ? 43.062 -14.273 -15.822 1.00 81.88 85 PRO A O 1
ATOM 715 N N . PRO A 1 86 ? 42.912 -16.415 -16.510 1.00 80.38 86 PRO A N 1
ATOM 716 C CA . PRO A 1 86 ? 43.806 -16.902 -15.476 1.00 80.38 86 PRO A CA 1
ATOM 717 C C . PRO A 1 86 ? 45.189 -16.292 -15.705 1.00 80.38 86 PRO A C 1
ATOM 719 O O . PRO A 1 86 ? 45.766 -16.418 -16.784 1.00 80.38 86 PRO A O 1
ATOM 722 N N . THR A 1 87 ? 45.730 -15.622 -14.694 1.00 83.62 87 THR A N 1
ATOM 723 C CA . THR A 1 87 ? 47.117 -15.165 -14.733 1.00 83.62 87 THR A CA 1
ATOM 724 C C . THR A 1 87 ? 48.007 -16.316 -14.301 1.00 83.62 87 THR A C 1
ATOM 726 O O . THR A 1 87 ? 47.924 -16.775 -13.161 1.00 83.62 87 THR A O 1
ATOM 729 N N . PHE A 1 88 ? 48.845 -16.800 -15.211 1.00 84.75 88 PHE A N 1
ATOM 730 C CA . PHE A 1 88 ? 49.836 -17.819 -14.892 1.00 84.75 88 PHE A CA 1
ATOM 731 C C . PHE A 1 88 ? 51.037 -17.175 -14.181 1.00 84.75 88 PHE A C 1
ATOM 733 O O . PHE A 1 88 ? 51.461 -16.072 -14.532 1.00 84.75 88 PHE A O 1
ATOM 740 N N . ILE A 1 89 ? 51.569 -17.849 -13.161 1.00 83.69 89 ILE A N 1
ATOM 741 C CA . ILE A 1 89 ? 52.800 -17.437 -12.469 1.00 83.69 89 ILE A CA 1
ATOM 742 C C . ILE A 1 89 ? 53.975 -17.558 -13.446 1.00 83.69 89 ILE A C 1
ATOM 744 O O . ILE A 1 89 ? 54.025 -18.501 -14.216 1.00 83.69 89 ILE A O 1
ATOM 748 N N . ASN A 1 90 ? 54.933 -16.629 -13.436 1.00 83.81 90 ASN A N 1
ATOM 749 C CA . ASN A 1 90 ? 56.044 -16.649 -14.393 1.00 83.81 90 ASN A CA 1
ATOM 750 C C . ASN A 1 90 ? 56.797 -18.004 -14.389 1.00 83.81 90 ASN A C 1
ATOM 752 O O . ASN A 1 90 ? 57.139 -18.516 -13.321 1.00 83.81 90 ASN A O 1
ATOM 756 N N . ASN A 1 91 ? 57.066 -18.557 -15.580 1.00 79.75 91 ASN A N 1
ATOM 757 C CA . ASN A 1 91 ? 57.736 -19.849 -15.759 1.00 79.75 91 ASN A CA 1
ATOM 758 C C . ASN A 1 91 ? 59.066 -19.930 -14.996 1.00 79.75 91 ASN A C 1
ATOM 760 O O . ASN A 1 91 ? 59.332 -20.945 -14.359 1.00 79.75 91 ASN A O 1
ATOM 764 N N . ASP A 1 92 ? 59.871 -18.864 -14.989 1.00 81.62 92 ASP A N 1
ATOM 765 C CA . ASP A 1 92 ? 61.164 -18.856 -14.291 1.00 81.62 92 ASP A CA 1
ATOM 766 C C . ASP A 1 92 ? 61.002 -19.007 -12.773 1.00 81.62 92 ASP A C 1
ATOM 768 O O . ASP A 1 92 ? 61.792 -19.690 -12.116 1.00 81.62 92 ASP A O 1
ATOM 772 N N . LEU A 1 93 ? 59.936 -18.422 -12.214 1.00 79.75 93 LEU A N 1
ATOM 773 C CA . LEU A 1 93 ? 59.592 -18.566 -10.801 1.00 79.75 93 LEU A CA 1
ATOM 774 C C . LEU A 1 93 ? 59.068 -19.979 -10.503 1.00 79.75 93 LEU A C 1
ATOM 776 O O . LEU A 1 93 ? 59.440 -20.560 -9.487 1.00 79.75 93 LEU A O 1
ATOM 780 N N . PHE A 1 94 ? 58.261 -20.548 -11.404 1.00 80.69 94 PHE A N 1
ATOM 781 C CA . PHE A 1 94 ? 57.744 -21.916 -11.293 1.00 80.69 94 PHE A CA 1
ATOM 782 C C . PHE A 1 94 ? 58.862 -22.973 -11.342 1.00 80.69 94 PHE A C 1
ATOM 784 O O . PHE A 1 94 ? 58.924 -23.854 -10.489 1.00 80.69 94 PHE A O 1
ATOM 791 N N . PHE A 1 95 ? 59.798 -22.869 -12.289 1.00 80.81 95 PHE A N 1
ATOM 792 C CA . PHE A 1 95 ? 60.950 -23.777 -12.369 1.00 80.81 95 PHE A CA 1
ATOM 793 C C . PHE A 1 95 ? 62.002 -23.499 -11.283 1.00 80.81 95 PHE A C 1
ATOM 795 O O . PHE A 1 95 ? 62.784 -24.381 -10.923 1.00 80.81 95 PHE A O 1
ATOM 802 N N . GLY A 1 96 ? 62.031 -22.282 -10.732 1.00 77.50 96 GLY A N 1
ATOM 803 C CA . GLY A 1 96 ? 62.884 -21.917 -9.604 1.00 77.50 96 GLY A CA 1
ATOM 804 C C . GLY A 1 96 ? 62.540 -22.662 -8.313 1.00 77.50 96 GLY A C 1
ATOM 805 O O . GLY A 1 96 ? 63.451 -23.080 -7.598 1.00 77.50 96 GLY A O 1
ATOM 806 N N . THR A 1 97 ? 61.252 -22.874 -8.028 1.00 71.38 97 THR A N 1
ATOM 807 C CA . THR A 1 97 ? 60.785 -23.556 -6.804 1.00 71.38 97 THR A CA 1
ATOM 808 C C . THR A 1 97 ? 60.838 -25.084 -6.890 1.00 71.38 97 THR A C 1
ATOM 810 O O . THR A 1 97 ? 60.816 -25.751 -5.860 1.00 71.38 97 THR A O 1
ATOM 813 N N . LEU A 1 98 ? 60.981 -25.646 -8.092 1.00 73.19 98 LEU A N 1
ATOM 814 C CA . LEU A 1 98 ? 61.029 -27.090 -8.369 1.00 73.19 98 LEU A CA 1
ATOM 815 C C . LEU A 1 98 ? 62.374 -27.767 -8.021 1.00 73.19 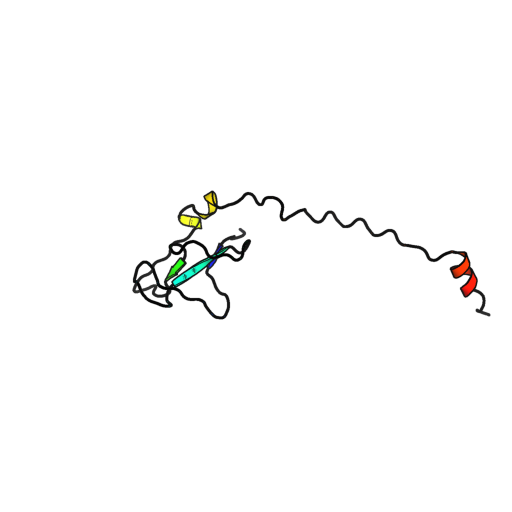98 LEU A C 1
ATOM 817 O O . LEU A 1 98 ? 62.544 -28.956 -8.264 1.00 73.19 98 LEU A O 1
ATOM 821 N N . ARG A 1 99 ? 63.344 -27.028 -7.466 1.00 67.44 99 ARG A N 1
ATOM 822 C CA . ARG A 1 99 ? 64.748 -27.462 -7.325 1.00 67.44 99 ARG A CA 1
ATOM 823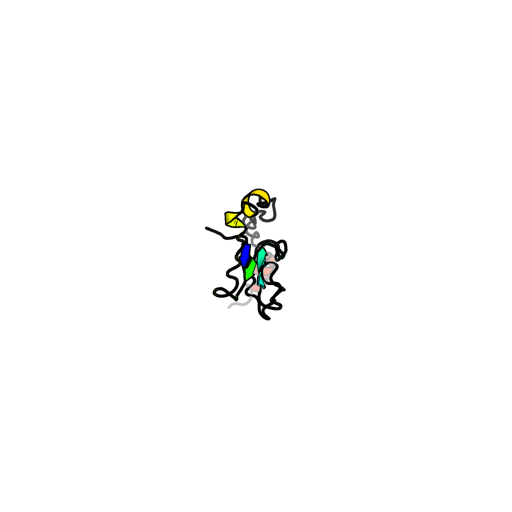 C C . ARG A 1 99 ? 65.127 -28.218 -6.041 1.00 67.44 99 ARG A C 1
ATOM 825 O O . ARG A 1 99 ? 66.313 -28.399 -5.807 1.00 67.44 99 ARG A O 1
ATOM 832 N N . HIS A 1 100 ? 64.179 -28.680 -5.225 1.00 65.56 100 HIS A N 1
ATOM 833 C CA . HIS A 1 100 ? 64.508 -29.401 -3.981 1.00 65.56 100 HIS A CA 1
ATOM 834 C C . HIS A 1 100 ? 63.568 -30.575 -3.683 1.00 65.56 100 HIS A C 1
ATOM 836 O O . HIS A 1 100 ? 62.965 -30.629 -2.615 1.00 65.56 100 HIS A O 1
ATOM 842 N N . HIS A 1 101 ? 63.432 -31.517 -4.616 1.00 61.41 101 HIS A N 1
ATOM 843 C CA . HIS A 1 101 ? 62.794 -32.797 -4.308 1.00 61.41 101 HIS A CA 1
ATOM 844 C C . HIS A 1 101 ? 63.640 -33.963 -4.838 1.00 61.41 101 HIS A C 1
ATOM 846 O O . HIS A 1 101 ? 63.296 -34.570 -5.849 1.00 61.41 101 HIS A O 1
ATOM 852 N N . ASP A 1 102 ? 64.741 -34.235 -4.136 1.00 58.34 102 ASP A N 1
ATOM 853 C CA . ASP A 1 102 ? 65.348 -35.569 -4.013 1.00 58.34 102 ASP A CA 1
ATOM 854 C C . ASP A 1 102 ? 65.066 -36.078 -2.593 1.00 58.34 102 ASP A C 1
ATOM 856 O O . ASP A 1 102 ? 65.297 -35.295 -1.638 1.00 58.34 102 ASP A O 1
#

Foldseek 3Di:
DDDQKDWDPDPPQDAAQQPQPRDGRFWTFIAGPVVRDTDPRQATAGNPCPPGVRHDHCVVVCVCVVPPDVPPPPPPPPPPPPPDPDDDDDPVVVVVVVPDDD

Radius of gyration: 27.91 Å; chains: 1; bounding box: 83×45×32 Å

InterPro domains:
  IPR047731 Zinc beta-ribbon finger, putative [NF040506] (5-60)
  IPR047731 Zinc beta-ribbon finger, putative [PF21957] (3-67)

pLDDT: mean 81.99, std 13.61, range [46.66, 95.44]

Secondary structure (DSSP, 8-state):
---SEEE---SS---B--TTT--TT-EEEEEETTT-PBPPTTSEEES-TTTT--EE-HHHHSHHHHS-----SS----PPPPPPPP-PPPHHHHHHHTS---